Protein AF-A0A6J7PTF7-F1 (afdb_monomer_lite)

Structure (mmCIF, N/CA/C/O backbone):
data_AF-A0A6J7PTF7-F1
#
_entry.id   AF-A0A6J7PTF7-F1
#
loop_
_atom_site.group_PDB
_atom_site.id
_atom_site.type_symbol
_atom_site.label_atom_id
_atom_site.label_alt_id
_atom_site.label_comp_id
_atom_site.label_asym_id
_atom_site.label_entity_id
_atom_site.label_seq_id
_atom_site.pdbx_PDB_ins_code
_atom_site.Cartn_x
_atom_site.Cartn_y
_atom_site.Cartn_z
_atom_site.occupancy
_atom_site.B_iso_or_equiv
_atom_site.auth_seq_id
_atom_site.auth_comp_id
_atom_site.auth_asym_id
_atom_site.auth_atom_id
_atom_site.pdbx_PDB_model_num
ATOM 1 N N . MET A 1 1 ? 54.029 10.568 23.780 1.00 42.50 1 MET A N 1
ATOM 2 C CA . MET A 1 1 ? 53.160 11.586 23.159 1.00 42.50 1 MET A CA 1
ATOM 3 C C . MET A 1 1 ? 51.852 10.873 22.845 1.00 42.50 1 MET A C 1
ATOM 5 O O . MET A 1 1 ? 51.811 10.105 21.897 1.00 42.50 1 MET A O 1
ATOM 9 N N . LEU A 1 2 ? 50.895 10.938 23.778 1.00 39.78 2 LEU A N 1
ATOM 10 C CA . LEU A 1 2 ? 49.593 10.259 23.715 1.00 39.78 2 LEU A CA 1
ATOM 11 C C . LEU A 1 2 ? 48.591 11.217 23.066 1.00 39.78 2 LEU A C 1
ATOM 13 O O . LEU A 1 2 ? 48.426 12.321 23.580 1.00 39.78 2 LEU A O 1
ATOM 17 N N . ASP A 1 3 ? 47.922 10.786 22.001 1.00 41.38 3 ASP A N 1
ATOM 18 C CA . ASP A 1 3 ? 46.724 11.458 21.491 1.00 41.38 3 ASP A CA 1
ATOM 19 C C . ASP A 1 3 ? 45.481 10.882 22.200 1.00 41.38 3 ASP A C 1
ATOM 21 O O . ASP A 1 3 ? 45.351 9.654 22.288 1.00 41.38 3 ASP A O 1
ATOM 25 N N . PRO A 1 4 ? 44.583 11.714 22.758 1.00 49.62 4 PRO A N 1
ATOM 26 C CA . PRO A 1 4 ? 43.439 11.253 23.529 1.00 49.62 4 PRO A CA 1
ATOM 27 C C . PRO A 1 4 ? 42.250 10.893 22.631 1.00 49.62 4 PRO A C 1
ATOM 29 O O . PRO A 1 4 ? 41.789 11.661 21.789 1.00 49.62 4 PRO A O 1
ATOM 32 N N . GLN A 1 5 ? 41.708 9.707 22.882 1.00 43.91 5 GLN A N 1
ATOM 33 C CA . GLN A 1 5 ? 40.489 9.183 22.285 1.00 43.91 5 GLN A CA 1
ATOM 34 C C . GLN A 1 5 ? 39.262 9.968 22.787 1.00 43.91 5 GLN A C 1
ATOM 36 O O . GLN A 1 5 ? 38.941 9.941 23.973 1.00 43.91 5 GLN A O 1
ATOM 41 N N . MET A 1 6 ? 38.569 10.657 21.878 1.00 37.62 6 MET A N 1
ATOM 42 C CA . MET A 1 6 ? 37.287 11.330 22.129 1.00 37.62 6 MET A CA 1
ATOM 43 C C . MET A 1 6 ? 36.127 10.316 22.093 1.00 37.62 6 MET A C 1
ATOM 45 O O . MET A 1 6 ? 35.952 9.645 21.073 1.00 37.62 6 MET A O 1
ATOM 49 N N . PRO A 1 7 ? 35.293 10.201 23.145 1.00 45.31 7 PRO A N 1
ATOM 50 C CA . PRO A 1 7 ? 34.074 9.403 23.110 1.00 45.31 7 PRO A CA 1
ATOM 51 C C . PRO A 1 7 ? 32.874 10.294 22.763 1.00 45.31 7 PRO A C 1
ATOM 53 O O . PRO A 1 7 ? 32.452 11.115 23.576 1.00 45.31 7 PRO A O 1
ATOM 56 N N . HIS A 1 8 ? 32.266 10.118 21.587 1.00 41.69 8 HIS A N 1
ATOM 57 C CA . HIS A 1 8 ? 31.011 10.801 21.269 1.00 41.69 8 HIS A CA 1
ATOM 58 C C . HIS A 1 8 ? 29.923 9.857 20.751 1.00 41.69 8 HIS A C 1
ATOM 60 O O . HIS A 1 8 ? 30.101 9.131 19.777 1.00 41.69 8 HIS A O 1
ATOM 66 N N . SER A 1 9 ? 28.757 10.001 21.394 1.00 51.94 9 SER A N 1
ATOM 67 C CA . SER A 1 9 ? 27.413 9.824 20.826 1.00 51.94 9 SER A CA 1
ATOM 68 C C . SER A 1 9 ? 26.667 8.502 21.032 1.00 51.94 9 SER A C 1
ATOM 70 O O . SER A 1 9 ? 25.982 8.041 20.124 1.00 51.94 9 SER A O 1
ATOM 72 N N . ASP A 1 10 ? 26.642 7.979 22.264 1.00 46.72 10 ASP A N 1
ATOM 73 C CA . ASP A 1 10 ? 25.597 7.017 22.685 1.00 46.72 10 ASP A CA 1
ATOM 74 C C . ASP A 1 10 ? 24.447 7.674 23.493 1.00 46.72 10 ASP A C 1
ATOM 76 O O . ASP A 1 10 ? 23.335 7.152 23.597 1.00 46.72 10 ASP A O 1
ATOM 80 N N . ALA A 1 11 ? 24.655 8.896 24.002 1.00 46.81 11 ALA A N 1
ATOM 81 C CA . ALA A 1 11 ? 23.658 9.623 24.798 1.00 46.81 11 ALA A CA 1
ATOM 82 C C . ALA A 1 11 ? 22.442 10.109 23.977 1.00 46.81 11 ALA A C 1
ATOM 84 O O . ALA A 1 11 ? 21.314 10.102 24.476 1.00 46.81 11 ALA A O 1
ATOM 85 N N . SER A 1 12 ? 22.630 10.461 22.699 1.00 47.19 12 SER A N 1
ATOM 86 C CA . SER A 1 12 ? 21.535 10.955 21.844 1.00 47.19 12 SER A CA 1
ATOM 87 C C . SER A 1 12 ? 20.510 9.878 21.483 1.00 47.19 12 SER A C 1
ATOM 89 O O . SER A 1 12 ? 19.331 10.187 21.325 1.00 47.19 12 SER A O 1
ATOM 91 N N . ARG A 1 13 ? 20.907 8.598 21.413 1.00 48.94 13 ARG A N 1
ATOM 92 C CA . ARG A 1 13 ? 19.985 7.496 21.074 1.00 48.94 13 ARG A CA 1
ATOM 93 C C . ARG A 1 13 ? 19.020 7.156 22.213 1.00 48.94 13 ARG A C 1
ATOM 95 O O . ARG A 1 13 ? 17.901 6.716 21.953 1.00 48.94 13 ARG A O 1
ATOM 102 N N . ARG A 1 14 ? 19.412 7.393 23.471 1.00 44.12 14 ARG A N 1
ATOM 103 C CA . ARG A 1 14 ? 18.541 7.195 24.646 1.00 44.12 14 ARG A CA 1
ATOM 104 C C . ARG A 1 14 ? 17.484 8.291 24.804 1.00 44.12 14 ARG A C 1
ATOM 106 O O . ARG A 1 14 ? 16.379 7.989 25.243 1.00 44.12 14 ARG A O 1
ATOM 113 N N . SER A 1 15 ? 17.785 9.525 24.399 1.00 47.94 15 SER A N 1
ATOM 114 C CA . SER A 1 15 ? 16.874 10.672 24.543 1.00 47.94 15 SER A CA 1
ATOM 115 C C . SER A 1 15 ? 15.604 10.547 23.680 1.00 47.94 15 SER A C 1
ATOM 117 O O . SER A 1 15 ? 14.495 10.765 24.167 1.00 47.94 15 SER A O 1
ATOM 119 N N . VAL A 1 16 ? 15.731 10.063 22.437 1.00 49.12 16 VAL A N 1
ATOM 120 C CA . VAL A 1 16 ? 14.599 9.927 21.492 1.00 49.12 16 VAL A CA 1
ATOM 121 C C . VAL A 1 16 ? 13.569 8.875 21.939 1.00 49.12 16 VAL A C 1
ATOM 123 O O . VAL A 1 16 ? 12.391 8.967 21.604 1.00 49.12 16 VAL A O 1
ATOM 126 N N . ARG A 1 17 ? 13.975 7.877 22.738 1.00 47.38 17 ARG A N 1
ATOM 127 C CA . ARG A 1 17 ? 13.045 6.867 23.277 1.00 47.38 17 ARG A CA 1
ATOM 128 C C . ARG A 1 17 ? 12.173 7.395 24.421 1.00 47.38 17 ARG A C 1
ATOM 130 O O . ARG A 1 17 ? 11.078 6.879 24.611 1.00 47.38 17 ARG A O 1
ATOM 137 N N . SER A 1 18 ? 12.635 8.409 25.156 1.00 46.81 18 SER A N 1
ATOM 138 C CA . SER A 1 18 ? 11.931 8.959 26.325 1.00 46.81 18 SER A CA 1
ATOM 139 C C . SER A 1 18 ? 10.772 9.887 25.934 1.00 46.81 18 SER A C 1
ATOM 141 O O . SER A 1 18 ? 9.712 9.868 26.556 1.00 46.81 18 SER A O 1
ATOM 143 N N . SER A 1 19 ? 10.909 10.645 24.842 1.00 46.59 19 SER A N 1
ATOM 144 C CA . SER A 1 19 ? 9.882 11.601 24.398 1.00 46.59 19 SER A CA 1
ATOM 145 C C . SER A 1 19 ? 8.651 10.955 23.749 1.00 46.59 19 SER A C 1
ATOM 147 O O . SER A 1 19 ? 7.597 11.585 23.685 1.00 46.59 19 SER A O 1
ATOM 149 N N . ARG A 1 20 ? 8.731 9.686 23.322 1.00 51.16 20 ARG A N 1
ATOM 150 C CA . ARG A 1 20 ? 7.584 8.942 22.764 1.00 51.16 20 ARG A CA 1
ATOM 151 C C . ARG A 1 20 ? 6.575 8.494 23.834 1.00 51.16 20 ARG A C 1
ATOM 153 O O . ARG A 1 20 ? 5.473 8.083 23.492 1.00 51.16 20 ARG A O 1
ATOM 160 N N . ALA A 1 21 ? 6.923 8.596 25.119 1.00 53.56 21 ALA A N 1
ATOM 161 C CA . ALA A 1 21 ? 6.134 8.071 26.235 1.00 53.56 21 ALA A CA 1
ATOM 162 C C . ALA A 1 21 ? 5.002 8.994 26.737 1.00 53.56 21 ALA A C 1
ATOM 164 O O . ALA A 1 21 ? 4.428 8.719 27.788 1.00 53.56 21 ALA A O 1
ATOM 165 N N . LYS A 1 22 ? 4.675 10.095 26.042 1.00 56.53 22 LYS A N 1
ATOM 166 C CA . LYS A 1 22 ? 3.678 11.062 26.545 1.00 56.53 22 LYS A CA 1
ATOM 167 C C . LYS A 1 22 ? 2.727 11.641 25.496 1.00 56.53 22 LYS A C 1
ATOM 169 O O . LYS A 1 22 ? 2.132 12.689 25.735 1.00 56.53 22 LYS A O 1
ATOM 1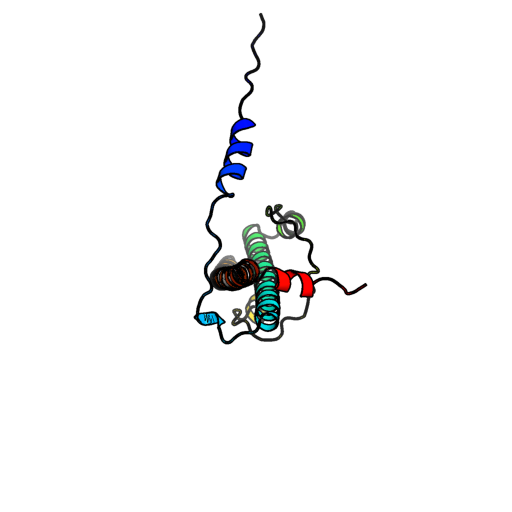74 N N . ALA A 1 23 ? 2.578 10.988 24.345 1.00 68.06 23 ALA A N 1
ATOM 175 C CA . ALA A 1 23 ? 1.450 11.310 23.477 1.00 68.06 23 ALA A CA 1
ATOM 176 C C . ALA A 1 23 ? 0.157 10.840 24.176 1.00 68.06 23 ALA A C 1
ATOM 178 O O . ALA A 1 23 ? 0.134 9.704 24.659 1.00 68.06 23 ALA A O 1
ATOM 179 N N . PRO A 1 24 ? -0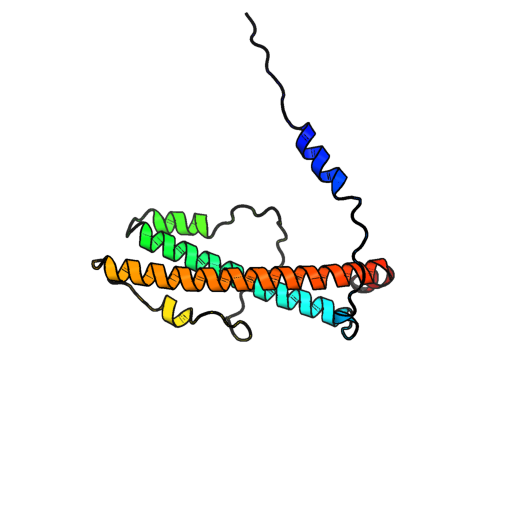.884 11.687 24.291 1.00 74.94 24 PRO A N 1
ATOM 180 C CA . PRO A 1 24 ? -2.174 11.244 24.809 1.00 74.94 24 PRO A CA 1
ATOM 181 C C . PRO A 1 24 ? -2.715 10.109 23.934 1.00 74.94 24 PRO A C 1
ATOM 183 O O . PRO A 1 24 ? -2.436 10.067 22.733 1.00 74.94 24 PRO A O 1
ATOM 186 N N . ALA A 1 25 ? -3.469 9.188 24.540 1.00 79.25 25 ALA A N 1
ATOM 187 C CA . ALA A 1 25 ? -4.117 8.122 23.789 1.00 79.25 25 ALA A CA 1
ATOM 188 C C . ALA A 1 25 ? -4.983 8.729 22.665 1.00 79.25 25 ALA A C 1
ATOM 190 O O . ALA A 1 25 ? -5.607 9.778 22.882 1.00 79.25 25 ALA A O 1
ATOM 191 N N . PRO A 1 26 ? -4.996 8.120 21.465 1.00 85.19 26 PRO A N 1
ATOM 192 C CA . PRO A 1 26 ? -5.895 8.544 20.403 1.00 85.19 26 PRO A CA 1
ATOM 193 C C . PRO A 1 26 ? -7.340 8.491 20.906 1.00 85.19 26 PRO A C 1
ATOM 195 O O . PRO A 1 26 ? -7.700 7.628 21.706 1.00 85.19 26 PRO A O 1
ATOM 198 N N . LYS A 1 27 ? -8.150 9.449 20.458 1.00 86.56 27 LYS A N 1
ATOM 199 C CA . LYS A 1 27 ? -9.588 9.476 20.738 1.00 86.56 27 LYS A CA 1
ATOM 200 C C . LYS A 1 27 ? -10.311 8.645 19.686 1.00 86.56 27 LYS A C 1
ATOM 202 O O . LYS A 1 27 ? -9.854 8.615 18.545 1.00 86.56 27 LYS A O 1
ATOM 207 N N . SER A 1 28 ? -11.424 8.029 20.077 1.00 86.38 28 SER A N 1
ATOM 208 C CA . SER A 1 28 ? -12.292 7.315 19.139 1.00 86.38 28 SER A CA 1
ATOM 209 C C . SER A 1 28 ? -12.802 8.270 18.059 1.00 86.38 28 SER A C 1
ATOM 211 O O . SER A 1 28 ? -13.128 9.425 18.358 1.00 86.38 28 SER A O 1
ATOM 213 N N . ASP A 1 29 ? -12.858 7.791 16.822 1.00 86.81 29 ASP A N 1
ATOM 214 C CA . ASP A 1 29 ? -13.382 8.531 15.675 1.00 86.81 29 ASP A CA 1
ATOM 215 C C . ASP A 1 29 ? -14.779 8.011 15.309 1.00 86.81 29 ASP A C 1
ATOM 217 O O . ASP A 1 29 ? -14.967 6.820 15.05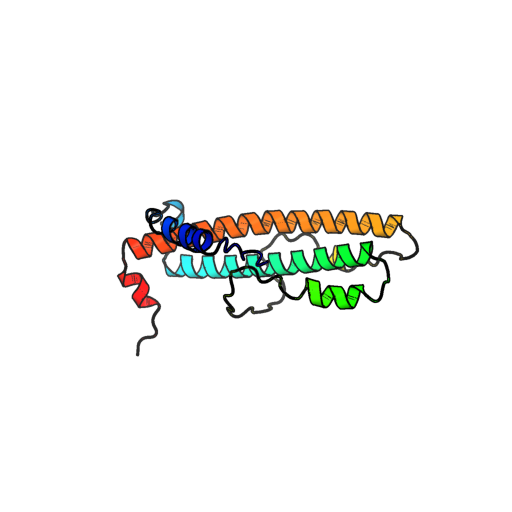3 1.00 86.81 29 ASP A O 1
ATOM 221 N N . ALA A 1 30 ? -15.749 8.929 15.236 1.00 86.50 30 ALA A N 1
ATOM 222 C CA . ALA A 1 30 ? -17.144 8.633 14.916 1.00 86.50 30 ALA A CA 1
ATOM 223 C C . ALA A 1 30 ? -17.317 7.932 13.555 1.00 86.50 30 ALA A C 1
ATOM 225 O O . ALA A 1 30 ? -18.306 7.230 13.332 1.00 86.50 30 ALA A O 1
ATOM 226 N N . ALA A 1 31 ? -16.345 8.072 12.644 1.00 85.00 31 ALA A N 1
ATOM 227 C CA . ALA A 1 31 ? -16.321 7.333 11.386 1.00 85.00 31 ALA A CA 1
ATOM 228 C C . ALA A 1 31 ? -16.350 5.805 11.589 1.00 85.00 31 ALA A C 1
ATOM 230 O O . ALA A 1 31 ? -16.859 5.094 10.726 1.00 85.00 31 ALA A O 1
ATOM 231 N N . PHE A 1 32 ? -15.860 5.292 12.722 1.00 88.25 32 PHE A N 1
ATOM 232 C CA . PHE A 1 32 ? -15.776 3.858 13.007 1.00 88.25 32 PHE A CA 1
ATOM 233 C C . PHE A 1 32 ? -16.859 3.338 13.964 1.00 88.25 32 PHE A C 1
ATOM 235 O O . PHE A 1 32 ? -16.885 2.137 14.241 1.00 88.25 32 PHE A O 1
ATOM 242 N N . ASP A 1 33 ? -17.776 4.184 14.445 1.00 88.56 33 ASP A N 1
ATOM 243 C CA . ASP A 1 33 ? -18.796 3.813 15.448 1.00 88.56 33 ASP A CA 1
ATOM 244 C C . ASP A 1 33 ? -19.685 2.639 15.009 1.00 88.56 33 ASP A C 1
ATOM 246 O O . ASP A 1 33 ? -20.144 1.844 15.827 1.00 88.56 33 ASP A O 1
ATOM 250 N N . HIS A 1 34 ? -19.907 2.509 13.702 1.00 87.69 34 HIS A N 1
ATOM 251 C CA . HIS A 1 34 ? -20.724 1.455 13.105 1.00 87.69 34 HIS A CA 1
ATOM 252 C C . HIS A 1 34 ? -20.012 0.095 13.003 1.00 87.69 34 HIS A C 1
ATOM 254 O O . HIS A 1 34 ? -20.665 -0.909 12.723 1.00 87.69 34 HIS A O 1
ATOM 260 N N . LEU A 1 35 ? -18.691 0.046 13.202 1.00 89.94 35 LEU A N 1
ATOM 261 C CA . LEU A 1 35 ? -17.896 -1.178 13.099 1.00 89.94 35 LEU A CA 1
ATOM 262 C C . LEU A 1 35 ? -17.732 -1.837 14.462 1.00 89.94 35 LEU A C 1
ATOM 264 O O . LEU A 1 35 ? -17.441 -1.173 15.461 1.00 89.94 35 LEU A O 1
ATOM 268 N N . SER A 1 36 ? -17.837 -3.165 14.511 1.00 90.50 36 SER A N 1
ATOM 269 C CA . SER A 1 36 ? -17.472 -3.919 15.708 1.00 90.50 36 SER A CA 1
ATOM 270 C C . SER A 1 36 ? -15.948 -3.984 15.889 1.00 90.50 36 SER A C 1
ATOM 272 O O . SER A 1 36 ? -15.160 -3.662 14.997 1.00 90.50 36 SER A O 1
ATOM 274 N N . LEU A 1 37 ? -15.501 -4.422 17.070 1.00 90.94 37 LEU A N 1
ATOM 275 C CA . LEU A 1 37 ? -14.073 -4.619 17.335 1.00 90.94 37 LEU A CA 1
ATOM 276 C C . LEU A 1 37 ? -13.452 -5.682 16.413 1.00 90.94 37 LEU A C 1
ATOM 278 O O . LEU A 1 37 ? -12.290 -5.555 16.025 1.00 90.94 37 LEU A O 1
ATOM 282 N N . ASP A 1 38 ? -14.214 -6.719 16.069 1.00 88.62 38 ASP A N 1
ATOM 283 C CA . ASP A 1 38 ? -13.752 -7.774 15.169 1.00 88.62 38 ASP A CA 1
ATOM 284 C C . ASP A 1 38 ? -13.715 -7.286 13.717 1.00 88.62 38 ASP A C 1
ATOM 286 O O . ASP A 1 38 ? -12.742 -7.576 13.020 1.00 88.62 38 ASP A O 1
ATOM 290 N N . ASP A 1 39 ? -14.658 -6.431 13.306 1.00 87.75 39 ASP A N 1
ATOM 291 C CA . ASP A 1 39 ? -14.624 -5.776 11.990 1.00 87.75 39 ASP A CA 1
ATOM 292 C C . ASP A 1 39 ? -13.392 -4.877 11.845 1.00 87.75 39 ASP A C 1
ATOM 294 O O . ASP A 1 39 ? -12.699 -4.932 10.832 1.00 87.75 39 ASP A O 1
ATOM 298 N 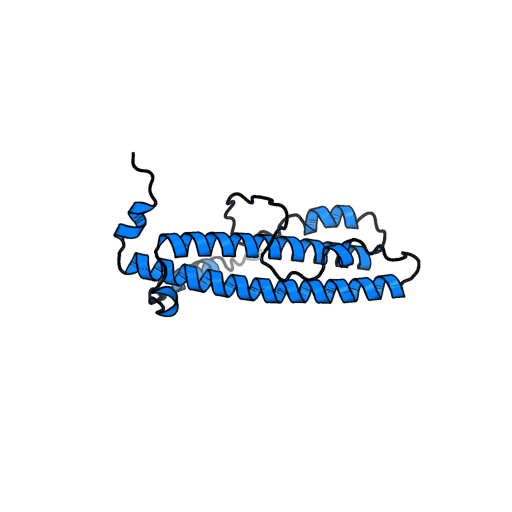N . LEU A 1 40 ? -13.044 -4.102 12.879 1.00 90.62 40 LEU A N 1
ATOM 299 C CA . LEU A 1 40 ? -11.823 -3.288 12.880 1.00 90.62 40 LEU A CA 1
ATOM 300 C C . LEU A 1 40 ? -10.554 -4.144 12.767 1.00 90.62 40 LEU A C 1
ATOM 302 O O . LEU A 1 40 ? -9.605 -3.775 12.070 1.00 90.62 40 LEU A O 1
ATOM 306 N N . ARG A 1 41 ? -10.513 -5.302 13.439 1.00 90.12 41 ARG A N 1
ATOM 307 C CA . ARG A 1 41 ? -9.382 -6.241 13.349 1.00 90.12 41 ARG A CA 1
ATOM 308 C C . ARG A 1 41 ? -9.279 -6.855 11.954 1.00 90.12 41 ARG A C 1
ATOM 310 O O . ARG A 1 41 ? -8.173 -6.909 11.416 1.00 90.12 41 ARG A O 1
ATOM 317 N N . ALA A 1 42 ? -10.403 -7.284 11.382 1.00 87.62 42 ALA A N 1
ATOM 318 C CA . ALA A 1 42 ? -10.477 -7.844 10.036 1.00 87.62 42 ALA A CA 1
ATOM 319 C C . ALA A 1 42 ? -10.103 -6.804 8.968 1.00 87.62 42 ALA A C 1
ATOM 321 O O . ALA A 1 42 ? -9.305 -7.088 8.073 1.00 87.62 42 ALA A O 1
ATOM 322 N N . MET A 1 43 ? -10.593 -5.571 9.109 1.00 88.25 43 MET A N 1
ATOM 323 C CA . MET A 1 43 ? -10.240 -4.456 8.235 1.00 88.25 43 MET A CA 1
ATOM 324 C C . MET A 1 43 ? -8.745 -4.143 8.314 1.00 88.25 43 MET A C 1
ATOM 326 O O . MET A 1 43 ? -8.088 -4.060 7.280 1.00 88.25 43 MET A O 1
ATOM 330 N N . ARG A 1 44 ? -8.164 -4.047 9.521 1.00 91.56 44 ARG A N 1
ATOM 331 C CA . ARG A 1 44 ? -6.716 -3.831 9.678 1.00 91.56 44 ARG A CA 1
ATOM 332 C C . ARG A 1 44 ? -5.901 -4.942 9.016 1.00 91.56 44 ARG A C 1
ATOM 334 O O . ARG A 1 44 ? -4.883 -4.650 8.394 1.00 91.56 44 ARG A O 1
ATOM 341 N N . LEU A 1 45 ? -6.324 -6.200 9.162 1.00 88.62 45 LEU A N 1
ATOM 342 C CA . LEU A 1 45 ? -5.658 -7.339 8.528 1.00 88.62 45 LEU A CA 1
ATOM 343 C C . LEU A 1 45 ? -5.701 -7.218 7.000 1.00 88.62 45 LEU A C 1
ATOM 345 O O . LEU A 1 45 ? -4.657 -7.303 6.363 1.00 88.62 45 LEU A O 1
ATOM 349 N N . THR A 1 46 ? -6.878 -6.935 6.442 1.00 86.75 46 THR A N 1
ATOM 350 C CA . THR A 1 46 ? -7.082 -6.761 4.996 1.00 86.75 46 THR A CA 1
ATOM 351 C C . THR A 1 46 ? -6.228 -5.621 4.443 1.00 86.75 46 THR A C 1
ATOM 353 O O . THR A 1 46 ? -5.513 -5.802 3.464 1.00 86.75 46 THR A O 1
ATOM 356 N N . LEU A 1 47 ? -6.228 -4.458 5.102 1.00 86.62 47 LEU A N 1
ATOM 357 C CA . LEU A 1 47 ? -5.406 -3.316 4.695 1.00 86.62 47 LEU A CA 1
ATOM 358 C C . LEU A 1 47 ? -3.902 -3.630 4.768 1.00 86.62 47 LEU A C 1
ATOM 360 O O . LEU A 1 47 ? -3.142 -3.206 3.902 1.00 86.62 47 LEU A O 1
ATOM 364 N N . THR A 1 48 ? -3.470 -4.392 5.778 1.00 87.12 48 THR A N 1
ATOM 365 C CA . THR A 1 48 ? -2.063 -4.810 5.926 1.00 87.12 48 THR A CA 1
ATOM 366 C C . THR A 1 48 ? -1.640 -5.768 4.811 1.00 87.12 48 THR A C 1
ATOM 368 O O . THR A 1 48 ? -0.532 -5.645 4.287 1.00 87.12 48 THR A O 1
ATOM 371 N N . ASP A 1 49 ? -2.510 -6.702 4.422 1.00 84.19 49 ASP A N 1
ATOM 372 C CA . ASP A 1 49 ? -2.267 -7.593 3.281 1.00 84.19 49 ASP A CA 1
ATOM 373 C C . ASP A 1 49 ? -2.138 -6.798 1.972 1.00 84.19 49 ASP A C 1
ATOM 375 O O . ASP A 1 49 ? -1.159 -6.934 1.233 1.00 84.19 49 ASP A O 1
ATOM 379 N N . GLN A 1 50 ? -3.071 -5.872 1.738 1.00 84.75 50 GLN A N 1
ATOM 380 C CA . GLN A 1 50 ? -3.044 -4.975 0.584 1.00 84.75 50 GLN A CA 1
ATOM 381 C C . GLN A 1 50 ? -1.762 -4.128 0.532 1.00 84.75 50 GLN A C 1
ATOM 383 O O . GLN A 1 50 ? -1.146 -4.007 -0.530 1.00 84.75 50 GLN A O 1
ATOM 388 N N . GLU A 1 51 ? -1.322 -3.571 1.665 1.00 89.31 51 GLU A N 1
ATOM 389 C CA . GLU A 1 51 ? -0.069 -2.809 1.754 1.00 89.31 51 GLU A CA 1
ATOM 390 C C . GLU A 1 51 ? 1.136 -3.695 1.436 1.00 89.31 51 GLU A C 1
ATOM 392 O O . GLU A 1 51 ? 1.981 -3.310 0.624 1.00 89.31 51 GLU A O 1
ATOM 397 N N . THR A 1 52 ? 1.169 -4.911 1.987 1.00 83.50 52 THR A N 1
ATOM 398 C CA . THR A 1 52 ? 2.244 -5.881 1.745 1.00 83.50 52 THR A CA 1
ATOM 399 C C . THR A 1 52 ? 2.361 -6.195 0.252 1.00 83.50 52 THR A C 1
ATOM 401 O O . THR A 1 52 ? 3.457 -6.149 -0.319 1.00 83.50 52 THR A O 1
ATOM 404 N N . ARG A 1 53 ? 1.225 -6.433 -0.415 1.00 82.12 53 ARG A N 1
ATOM 405 C CA . ARG A 1 53 ? 1.152 -6.655 -1.867 1.00 82.12 53 ARG A CA 1
ATOM 406 C C . ARG A 1 53 ? 1.622 -5.435 -2.664 1.00 82.12 53 ARG A C 1
ATOM 408 O O . ARG A 1 53 ? 2.398 -5.588 -3.610 1.00 82.12 53 ARG A O 1
ATOM 415 N N . ALA A 1 54 ? 1.205 -4.225 -2.291 1.00 84.38 54 ALA A N 1
ATOM 416 C CA . ALA A 1 54 ? 1.640 -2.991 -2.949 1.00 84.38 54 ALA A CA 1
ATOM 417 C C . ALA A 1 54 ? 3.159 -2.776 -2.807 1.00 84.38 54 ALA A C 1
ATOM 419 O O . ALA A 1 54 ? 3.853 -2.464 -3.779 1.00 84.38 54 ALA A O 1
ATOM 420 N N . SER A 1 55 ? 3.703 -3.008 -1.611 1.00 84.12 55 SER A N 1
ATOM 421 C CA . SER A 1 55 ? 5.138 -2.936 -1.334 1.00 84.12 55 SER A CA 1
ATOM 422 C C . SER A 1 55 ? 5.943 -3.965 -2.132 1.00 84.12 55 SER A C 1
ATOM 424 O O . SER A 1 55 ? 7.007 -3.629 -2.662 1.00 84.12 55 SER A O 1
ATOM 426 N N . TYR A 1 56 ? 5.426 -5.185 -2.288 1.00 83.44 56 TYR A N 1
ATOM 427 C CA . TYR A 1 56 ? 6.028 -6.212 -3.139 1.00 83.44 56 TYR A CA 1
ATOM 428 C C . TYR A 1 56 ? 6.116 -5.768 -4.606 1.00 83.44 56 TYR A C 1
ATOM 430 O O . TYR A 1 56 ? 7.201 -5.772 -5.193 1.00 83.44 56 TYR A O 1
ATOM 438 N N . TRP A 1 57 ? 5.007 -5.294 -5.181 1.00 84.25 57 TRP A N 1
ATOM 439 C CA . TRP A 1 57 ? 4.985 -4.831 -6.571 1.00 84.25 57 TRP A CA 1
ATOM 440 C C . TRP A 1 57 ? 5.884 -3.626 -6.819 1.00 84.25 57 TRP A C 1
ATOM 442 O O . TRP A 1 57 ? 6.592 -3.584 -7.826 1.00 84.25 57 TRP A O 1
ATOM 452 N N . ARG A 1 58 ? 5.927 -2.671 -5.885 1.00 87.62 58 ARG A N 1
ATOM 453 C CA . ARG A 1 58 ? 6.842 -1.530 -5.983 1.00 87.62 58 ARG A CA 1
ATOM 454 C C . ARG A 1 58 ? 8.295 -1.995 -6.114 1.00 87.62 58 ARG A C 1
ATOM 456 O O . ARG A 1 58 ? 9.013 -1.512 -6.986 1.00 87.62 58 ARG A O 1
ATOM 463 N N . ARG A 1 59 ? 8.717 -2.948 -5.276 1.00 84.75 59 ARG A N 1
ATOM 464 C CA . ARG A 1 59 ? 10.082 -3.499 -5.296 1.00 84.75 59 ARG A CA 1
ATOM 465 C C . ARG A 1 59 ? 10.391 -4.198 -6.619 1.00 84.75 59 ARG A C 1
ATOM 467 O O . ARG A 1 59 ? 11.460 -3.981 -7.183 1.00 84.75 59 ARG A O 1
ATOM 474 N N . ILE A 1 60 ? 9.446 -4.974 -7.148 1.00 83.81 60 ILE A N 1
ATOM 475 C CA . ILE A 1 60 ? 9.580 -5.623 -8.460 1.00 83.81 60 ILE A CA 1
ATOM 476 C C . ILE A 1 60 ? 9.792 -4.595 -9.579 1.00 83.81 60 ILE A C 1
ATOM 478 O O . ILE A 1 60 ? 10.685 -4.762 -10.414 1.00 83.81 60 ILE A O 1
ATOM 482 N N . LEU A 1 61 ? 8.992 -3.526 -9.602 1.00 87.12 61 LEU A N 1
ATOM 483 C CA . LEU A 1 61 ? 9.110 -2.480 -10.619 1.00 87.12 61 LEU A CA 1
ATOM 484 C C . LEU A 1 61 ? 10.444 -1.738 -10.518 1.00 87.12 61 LEU A C 1
ATOM 486 O O . LEU A 1 61 ? 11.098 -1.531 -11.539 1.00 87.12 61 LEU A O 1
ATOM 490 N N . GLN A 1 62 ? 10.876 -1.394 -9.303 1.00 86.62 62 GLN A N 1
ATOM 491 C CA . GLN A 1 62 ? 12.181 -0.772 -9.059 1.00 86.62 62 GLN A CA 1
ATOM 492 C C . GLN A 1 62 ? 13.322 -1.653 -9.573 1.00 86.62 62 GLN A C 1
ATOM 494 O O . GLN A 1 62 ? 14.146 -1.192 -10.358 1.00 86.62 62 GLN A O 1
ATOM 499 N N . ALA A 1 63 ? 13.301 -2.942 -9.233 1.00 84.56 63 ALA A N 1
ATOM 500 C CA . ALA A 1 63 ? 14.309 -3.895 -9.674 1.00 84.56 63 ALA A CA 1
ATOM 501 C C . ALA A 1 63 ? 14.378 -4.017 -11.209 1.00 84.56 63 ALA A C 1
ATOM 503 O O . ALA A 1 63 ? 15.466 -4.069 -11.785 1.00 84.56 63 ALA A O 1
ATOM 504 N N . ARG A 1 64 ? 13.227 -4.006 -11.897 1.00 87.44 64 ARG A N 1
ATOM 505 C CA . ARG A 1 64 ? 13.176 -4.027 -13.368 1.00 87.44 64 ARG A CA 1
ATOM 506 C C . ARG A 1 64 ? 13.687 -2.728 -13.987 1.00 87.44 64 ARG A C 1
ATOM 508 O O . ARG A 1 64 ? 14.405 -2.781 -14.980 1.00 87.44 64 ARG A O 1
ATOM 515 N N . ILE A 1 65 ? 13.337 -1.575 -13.419 1.00 88.56 65 ILE A N 1
ATOM 516 C CA . ILE A 1 65 ? 13.861 -0.275 -13.862 1.00 88.56 65 ILE A CA 1
ATOM 517 C C . ILE A 1 65 ? 15.386 -0.253 -13.737 1.00 88.56 65 ILE A C 1
ATOM 519 O O . ILE A 1 65 ? 16.066 0.200 -14.657 1.00 88.56 65 ILE A O 1
ATOM 523 N N . ASP A 1 66 ? 15.919 -0.749 -12.623 1.00 85.69 66 ASP A N 1
ATOM 524 C CA . ASP A 1 66 ? 17.359 -0.791 -12.382 1.00 85.69 66 ASP A CA 1
ATOM 525 C C . ASP A 1 66 ? 18.066 -1.730 -13.368 1.00 85.69 66 ASP A C 1
ATOM 527 O O . ASP A 1 66 ? 19.103 -1.360 -13.917 1.00 85.69 66 ASP A O 1
ATOM 531 N N . LEU A 1 67 ? 17.466 -2.885 -13.686 1.00 83.12 67 LEU A N 1
ATOM 532 C CA . LEU A 1 67 ? 17.962 -3.797 -14.723 1.00 83.12 67 LEU A CA 1
ATOM 533 C C . LEU A 1 67 ? 17.990 -3.161 -16.111 1.00 83.12 67 LEU A C 1
ATOM 535 O O . LEU A 1 67 ? 19.005 -3.229 -16.797 1.00 83.12 67 LEU A O 1
ATOM 539 N N . LEU A 1 68 ? 16.906 -2.500 -16.511 1.00 84.69 68 LEU A N 1
ATOM 540 C CA . LEU A 1 68 ? 16.834 -1.845 -17.817 1.00 84.69 68 LEU A CA 1
ATOM 541 C C . LEU A 1 68 ? 17.834 -0.687 -17.949 1.00 84.69 68 LEU A C 1
ATOM 543 O O . LEU A 1 68 ? 18.313 -0.421 -19.047 1.00 84.69 68 LEU A O 1
ATOM 547 N N . LYS A 1 69 ? 18.169 -0.008 -16.846 1.00 83.06 69 LYS A N 1
ATOM 548 C CA . LYS A 1 69 ? 19.160 1.081 -16.832 1.00 83.06 69 LYS A CA 1
ATOM 549 C C . LYS A 1 69 ? 20.604 0.601 -16.806 1.00 83.06 69 LYS A C 1
ATOM 551 O O . LYS A 1 69 ? 21.462 1.283 -17.356 1.00 83.06 69 LYS A O 1
ATOM 556 N N . ALA A 1 70 ? 20.878 -0.509 -16.127 1.00 80.62 70 ALA A N 1
ATOM 557 C CA . ALA A 1 70 ? 22.222 -1.068 -16.044 1.00 80.62 70 ALA A CA 1
ATOM 558 C C . ALA A 1 70 ? 22.682 -1.687 -17.378 1.00 80.62 70 ALA A C 1
ATOM 560 O O . ALA A 1 70 ? 23.883 -1.795 -17.609 1.00 80.62 70 ALA A O 1
ATOM 561 N N . GLY A 1 71 ? 21.743 -2.051 -18.260 1.00 69.12 71 GLY A N 1
ATOM 562 C CA . GLY A 1 71 ? 22.044 -2.864 -19.439 1.00 69.12 71 GLY A CA 1
ATOM 563 C C . GLY A 1 71 ? 22.299 -4.324 -19.049 1.00 69.12 71 GLY A C 1
ATOM 564 O O . GLY A 1 71 ? 22.243 -4.663 -17.868 1.00 69.12 71 GLY A O 1
ATOM 565 N N . ASP A 1 72 ? 22.532 -5.194 -20.036 1.00 61.78 72 ASP A N 1
ATOM 566 C CA . ASP A 1 72 ? 22.744 -6.649 -19.896 1.00 61.78 72 ASP A CA 1
ATOM 567 C C . ASP A 1 72 ? 24.060 -6.999 -19.167 1.00 61.78 72 ASP A C 1
ATOM 569 O O . ASP A 1 72 ? 24.963 -7.639 -19.701 1.00 61.78 72 ASP A O 1
ATOM 573 N N . ASP A 1 73 ? 24.207 -6.514 -17.938 1.00 55.34 73 ASP A N 1
ATOM 574 C CA . ASP A 1 73 ? 25.361 -6.750 -17.094 1.00 55.34 73 ASP A CA 1
ATOM 575 C C . ASP A 1 73 ? 25.011 -7.853 -16.086 1.00 55.34 73 ASP A C 1
ATOM 577 O O . ASP A 1 73 ? 24.080 -7.741 -15.283 1.00 55.34 73 ASP A O 1
ATOM 581 N N . GLN A 1 74 ? 25.775 -8.947 -16.094 1.00 52.84 74 GLN A N 1
ATOM 582 C CA . GLN A 1 74 ? 25.623 -10.115 -15.204 1.00 52.84 74 GLN A CA 1
ATOM 583 C C . GLN A 1 74 ? 25.676 -9.742 -13.701 1.00 52.84 74 GLN A C 1
ATOM 585 O O . GLN A 1 74 ? 25.337 -10.544 -12.824 1.00 52.84 74 GLN A O 1
ATOM 590 N N . GLY A 1 75 ? 26.094 -8.513 -13.375 1.00 52.34 75 GLY A N 1
ATOM 591 C CA . GLY A 1 75 ? 25.992 -7.911 -12.046 1.00 52.34 75 GLY A CA 1
ATOM 592 C C . GLY A 1 75 ? 24.558 -7.609 -11.596 1.00 52.34 75 GLY A C 1
ATOM 593 O O . GLY A 1 75 ? 24.301 -7.567 -10.391 1.00 52.34 75 GLY A O 1
ATOM 594 N N . VAL A 1 76 ? 23.600 -7.459 -12.516 1.00 55.06 76 VAL A N 1
ATOM 595 C CA . VAL A 1 76 ? 22.220 -7.105 -12.173 1.00 55.06 76 VAL A CA 1
ATOM 596 C C . VAL A 1 76 ? 21.468 -8.250 -11.514 1.00 55.06 76 VAL A C 1
ATOM 598 O O . VAL A 1 76 ? 20.781 -8.007 -10.533 1.00 55.06 76 VAL A O 1
ATOM 601 N N . VAL A 1 77 ? 21.627 -9.501 -11.955 1.00 55.19 77 VAL A N 1
ATOM 602 C CA . VAL A 1 77 ? 20.976 -10.653 -11.293 1.00 55.19 77 VAL A CA 1
ATOM 603 C C . VAL A 1 77 ? 21.475 -10.811 -9.847 1.00 55.19 77 VAL A C 1
ATOM 605 O O . VAL A 1 77 ? 20.698 -11.107 -8.941 1.00 55.19 77 VAL A O 1
ATOM 608 N N 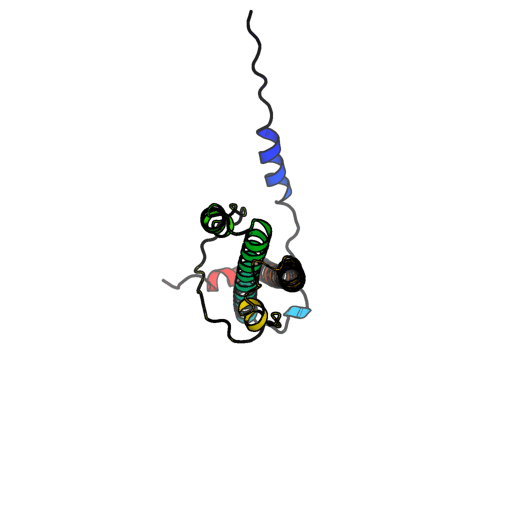. ARG A 1 78 ? 22.760 -10.515 -9.597 1.00 53.22 78 ARG A N 1
ATOM 609 C CA . ARG A 1 78 ? 23.337 -10.433 -8.240 1.00 53.22 78 ARG A CA 1
ATOM 610 C C . ARG A 1 78 ? 22.859 -9.212 -7.448 1.00 53.22 78 ARG A C 1
ATOM 612 O O . ARG A 1 78 ? 22.749 -9.286 -6.229 1.00 53.22 78 ARG A O 1
ATOM 619 N N . ASN A 1 79 ? 22.562 -8.098 -8.111 1.00 54.53 79 ASN A N 1
ATOM 620 C CA . ASN A 1 79 ? 21.902 -6.959 -7.477 1.00 54.53 79 ASN A CA 1
ATOM 621 C C . ASN A 1 79 ? 20.415 -7.220 -7.235 1.00 54.53 79 ASN A C 1
ATOM 623 O O . ASN A 1 79 ? 19.884 -6.686 -6.274 1.00 54.53 79 ASN A O 1
ATOM 627 N N . LEU A 1 80 ? 19.759 -8.060 -8.037 1.00 55.84 80 LEU A N 1
ATOM 628 C CA . LEU A 1 80 ? 18.355 -8.419 -7.888 1.00 55.84 80 LEU A CA 1
ATOM 629 C C . LEU A 1 80 ? 18.145 -9.120 -6.553 1.00 55.84 80 LEU A C 1
ATOM 631 O O . LEU A 1 80 ? 17.268 -8.726 -5.799 1.00 55.84 80 LEU A O 1
ATOM 635 N N . SER A 1 81 ? 19.003 -10.084 -6.203 1.00 56.41 81 SER A N 1
ATOM 636 C CA . SER A 1 81 ? 18.963 -10.683 -4.869 1.00 56.41 81 SER A CA 1
ATOM 637 C C . SER A 1 81 ? 19.185 -9.629 -3.787 1.00 56.41 81 SER A C 1
ATOM 639 O O . SER A 1 81 ? 18.425 -9.615 -2.836 1.00 56.41 81 SER A O 1
ATOM 641 N N . ARG A 1 82 ? 20.113 -8.678 -3.942 1.00 55.38 82 ARG A N 1
ATOM 642 C CA . ARG A 1 82 ? 20.316 -7.576 -2.978 1.00 55.38 82 ARG A CA 1
ATOM 643 C C . ARG A 1 82 ? 19.149 -6.578 -2.889 1.00 55.38 82 ARG A C 1
ATOM 645 O O . ARG A 1 82 ? 18.923 -6.053 -1.815 1.00 55.38 82 ARG A O 1
ATOM 652 N N . VAL A 1 83 ? 18.442 -6.294 -3.981 1.00 53.16 83 VAL A N 1
ATOM 653 C CA . VAL A 1 83 ? 17.285 -5.375 -4.038 1.00 53.16 83 VAL A CA 1
ATOM 654 C C . VAL A 1 83 ? 16.017 -6.060 -3.522 1.00 53.16 83 VAL A C 1
ATOM 656 O O . VAL A 1 83 ? 15.168 -5.423 -2.905 1.00 53.16 83 VAL A O 1
ATOM 659 N N . LEU A 1 84 ? 15.902 -7.371 -3.748 1.00 53.28 84 LEU A N 1
ATOM 660 C CA . LEU A 1 84 ? 14.839 -8.214 -3.202 1.00 53.28 84 LEU A CA 1
ATOM 661 C C . LEU A 1 84 ? 15.102 -8.613 -1.740 1.00 53.28 84 LEU A C 1
ATOM 663 O O . LEU A 1 84 ? 14.158 -8.950 -1.028 1.00 53.28 84 LEU A O 1
ATOM 667 N N . THR A 1 85 ? 16.359 -8.577 -1.286 1.00 47.34 85 THR A N 1
ATOM 668 C CA . THR A 1 85 ? 16.728 -8.766 0.123 1.00 47.34 85 THR A CA 1
ATOM 669 C C . THR A 1 85 ? 16.618 -7.421 0.834 1.00 47.34 85 THR A C 1
ATOM 671 O O . THR A 1 85 ? 17.187 -6.434 0.389 1.00 47.34 85 THR A O 1
ATOM 674 N N . ASP A 1 86 ? 15.869 -7.385 1.932 1.00 51.56 86 ASP A N 1
ATOM 675 C CA . ASP A 1 86 ? 15.600 -6.180 2.725 1.00 51.56 86 ASP A CA 1
ATOM 676 C C . ASP A 1 86 ? 16.842 -5.289 2.954 1.00 51.56 86 ASP A C 1
ATOM 678 O O . ASP A 1 86 ? 17.877 -5.750 3.443 1.00 51.56 86 ASP A O 1
ATOM 682 N N . GLU A 1 87 ? 16.685 -3.972 2.774 1.00 41.19 87 GLU A N 1
ATOM 683 C CA . GLU A 1 87 ? 17.245 -3.051 3.767 1.00 41.19 87 GLU A CA 1
ATOM 684 C C . GLU A 1 87 ? 16.398 -3.264 5.029 1.00 41.19 87 GLU A C 1
ATOM 686 O O . GLU A 1 87 ? 15.167 -3.260 4.901 1.00 41.19 87 GLU A O 1
ATOM 691 N N . PRO A 1 88 ? 16.982 -3.515 6.219 1.00 40.16 88 PRO A N 1
ATOM 692 C CA . PRO A 1 88 ? 16.213 -3.804 7.417 1.00 40.16 88 PRO A CA 1
ATOM 693 C C . PRO A 1 88 ? 15.444 -2.548 7.816 1.00 40.16 88 PRO A C 1
ATOM 695 O O . PRO A 1 88 ? 15.868 -1.760 8.660 1.00 40.16 88 PRO A O 1
ATOM 698 N N . SER A 1 89 ? 14.272 -2.383 7.211 1.00 43.09 89 SER A N 1
ATOM 699 C CA . SER A 1 89 ? 13.238 -1.494 7.690 1.00 43.09 89 SER A CA 1
ATOM 700 C C . SER A 1 89 ? 13.054 -1.874 9.149 1.00 43.09 89 SER A C 1
ATOM 702 O O . SER A 1 89 ? 12.846 -3.046 9.466 1.00 43.09 89 SER A O 1
ATOM 704 N N . ALA A 1 90 ? 13.209 -0.907 10.052 1.00 43.00 90 ALA A N 1
ATOM 705 C CA . ALA A 1 90 ? 13.285 -1.093 11.504 1.00 43.00 90 ALA A CA 1
ATOM 706 C C . ALA A 1 90 ? 12.012 -1.690 12.158 1.00 43.00 90 ALA A C 1
ATOM 708 O O . ALA A 1 90 ? 11.811 -1.589 13.366 1.00 43.00 90 ALA A O 1
ATOM 709 N N . HIS A 1 91 ? 11.162 -2.349 11.377 1.00 40.56 91 HIS A N 1
ATOM 710 C CA . HIS A 1 91 ? 9.946 -3.031 11.760 1.00 40.56 91 HIS A CA 1
ATOM 711 C C . HIS A 1 91 ? 10.049 -4.508 11.371 1.00 40.56 91 HIS A C 1
ATOM 713 O O . HIS A 1 91 ? 9.267 -5.027 10.582 1.00 40.56 91 HIS A O 1
ATOM 719 N N . ARG A 1 92 ? 11.007 -5.219 11.982 1.00 40.38 92 ARG A N 1
ATOM 720 C CA . ARG A 1 92 ? 10.957 -6.682 12.046 1.00 40.38 92 ARG A CA 1
ATOM 721 C C . ARG A 1 92 ? 9.710 -7.078 12.844 1.00 40.38 92 ARG A C 1
ATOM 723 O O . ARG A 1 92 ? 9.753 -7.186 14.067 1.00 40.38 92 ARG A O 1
ATOM 730 N N . ARG A 1 93 ? 8.607 -7.326 12.144 1.00 41.16 93 ARG A N 1
ATOM 731 C CA . ARG A 1 93 ? 7.575 -8.271 12.569 1.00 41.16 93 ARG A CA 1
ATOM 732 C C . ARG A 1 93 ? 7.398 -9.256 11.430 1.00 41.16 93 ARG A C 1
ATOM 734 O O . ARG A 1 93 ? 6.705 -8.985 10.461 1.00 41.16 93 ARG A O 1
ATOM 741 N N . LEU A 1 94 ? 8.093 -10.380 11.564 1.00 39.25 94 LEU A N 1
ATOM 742 C CA . LEU A 1 94 ? 7.856 -11.589 10.787 1.00 39.25 94 LEU A CA 1
ATOM 743 C C . LEU A 1 94 ? 6.468 -12.109 11.182 1.00 39.25 94 LEU A C 1
ATOM 745 O O . LEU A 1 94 ? 6.341 -12.934 12.081 1.00 39.25 94 LEU A O 1
ATOM 749 N N . ALA A 1 95 ? 5.426 -11.539 10.589 1.00 39.88 95 ALA A N 1
ATOM 750 C CA . ALA A 1 95 ? 4.098 -12.123 10.562 1.00 39.88 95 ALA A CA 1
ATOM 751 C C . ALA A 1 95 ? 3.939 -12.792 9.194 1.00 39.88 95 ALA A C 1
ATOM 753 O O . ALA A 1 95 ? 4.432 -12.268 8.200 1.00 39.88 95 ALA A O 1
ATOM 754 N N . HIS A 1 96 ? 3.338 -13.979 9.185 1.00 37.59 96 HIS A N 1
ATOM 755 C CA . HIS A 1 96 ? 3.125 -14.829 8.017 1.00 37.59 96 HIS A CA 1
ATOM 756 C C . HIS A 1 96 ? 2.741 -14.027 6.764 1.00 37.59 96 HIS A C 1
ATOM 758 O O . HIS A 1 96 ? 1.611 -13.569 6.648 1.00 37.59 96 HIS A O 1
ATOM 764 N N . VAL A 1 97 ? 3.686 -13.872 5.833 1.00 39.75 97 VAL A N 1
ATOM 765 C CA . VAL A 1 97 ? 3.397 -13.368 4.489 1.00 39.75 97 VAL A CA 1
ATOM 766 C C . VAL A 1 97 ? 2.835 -14.548 3.710 1.00 39.75 97 VAL A C 1
ATOM 768 O O . VAL A 1 97 ? 3.580 -15.399 3.223 1.00 39.75 97 VAL A O 1
ATOM 771 N N . THR A 1 98 ? 1.513 -14.653 3.670 1.00 38.72 98 THR A N 1
ATOM 772 C CA . THR A 1 98 ? 0.815 -15.495 2.702 1.00 38.72 98 THR A CA 1
ATOM 773 C C . THR A 1 98 ? 0.966 -14.846 1.332 1.00 38.72 98 THR A C 1
ATOM 775 O O . THR A 1 98 ? 0.576 -13.703 1.123 1.00 38.72 98 THR A O 1
ATOM 778 N N . VAL A 1 99 ? 1.619 -15.551 0.410 1.00 37.62 99 VAL A N 1
ATOM 779 C CA . VAL A 1 99 ? 1.716 -15.142 -0.993 1.00 37.62 99 VAL A CA 1
ATOM 780 C C . VAL A 1 99 ? 0.485 -15.705 -1.694 1.00 37.62 99 VAL A C 1
ATOM 782 O O . VAL A 1 99 ? 0.538 -16.808 -2.230 1.00 37.62 99 VAL A O 1
ATOM 785 N N . ASP A 1 100 ? -0.628 -14.979 -1.629 1.00 39.31 100 ASP A N 1
ATOM 786 C CA . ASP A 1 100 ? -1.822 -15.307 -2.408 1.00 39.31 100 ASP A CA 1
ATOM 787 C C . ASP A 1 100 ? -1.762 -14.661 -3.797 1.00 39.31 100 ASP A C 1
ATOM 789 O O . ASP A 1 100 ? -1.189 -13.582 -3.996 1.00 39.31 100 ASP A O 1
ATOM 793 N N . ALA A 1 101 ? -2.326 -15.364 -4.783 1.00 38.31 101 ALA A N 1
ATOM 794 C CA . ALA A 1 101 ? -2.455 -14.865 -6.144 1.00 38.31 101 ALA A CA 1
ATOM 795 C C . ALA A 1 101 ? -3.282 -13.571 -6.146 1.00 38.31 101 ALA A C 1
ATOM 797 O O . ALA A 1 101 ? -4.258 -13.435 -5.410 1.00 38.31 101 ALA A O 1
ATOM 798 N N . VAL A 1 102 ? -2.853 -12.607 -6.962 1.00 46.47 102 VAL A N 1
ATOM 799 C CA . VAL A 1 102 ? -3.511 -11.309 -7.127 1.00 46.47 102 VAL A CA 1
ATOM 800 C C . VAL A 1 102 ? -4.872 -11.538 -7.772 1.00 46.47 102 VAL A C 1
ATOM 802 O O . VAL A 1 102 ? -4.969 -11.518 -8.990 1.00 46.47 102 VAL A O 1
ATOM 805 N N . ASP A 1 103 ? -5.901 -11.734 -6.956 1.00 46.66 103 ASP A N 1
ATOM 806 C CA . ASP A 1 103 ? -7.279 -11.544 -7.380 1.00 46.66 103 ASP A CA 1
ATOM 807 C C . ASP A 1 103 ? -8.010 -10.616 -6.410 1.00 46.66 103 ASP A C 1
ATOM 809 O O . ASP A 1 103 ? -7.934 -10.732 -5.186 1.00 46.66 103 ASP A O 1
ATOM 813 N N . ASP A 1 104 ? -8.645 -9.645 -7.053 1.00 48.06 104 ASP A N 1
ATOM 814 C CA . ASP A 1 104 ? -9.549 -8.611 -6.581 1.00 48.06 104 ASP A CA 1
ATOM 815 C C . ASP A 1 104 ? -9.066 -7.517 -5.603 1.00 48.06 104 ASP A C 1
ATOM 817 O O . ASP A 1 104 ? -8.312 -7.705 -4.648 1.00 48.06 104 ASP A O 1
ATOM 821 N N . VAL A 1 105 ? -9.620 -6.328 -5.866 1.00 50.78 105 VAL A N 1
ATOM 822 C CA . VAL A 1 105 ? -9.798 -5.144 -4.998 1.00 50.78 105 VAL A CA 1
ATOM 823 C C . VAL A 1 105 ? -8.810 -3.971 -5.111 1.00 50.78 105 VAL A C 1
ATOM 825 O O . VAL A 1 105 ? -9.202 -2.854 -4.780 1.00 50.78 105 VAL A O 1
ATOM 828 N N . LEU A 1 106 ? -7.596 -4.102 -5.649 1.00 55.66 106 LEU A N 1
ATOM 829 C CA . LEU A 1 106 ? -6.747 -2.910 -5.851 1.00 55.66 106 LEU A CA 1
ATOM 830 C C . LEU A 1 106 ? -6.806 -2.459 -7.314 1.00 55.66 106 LEU A C 1
ATOM 832 O O . LEU A 1 106 ? -6.534 -3.288 -8.185 1.00 55.66 106 LEU A O 1
ATOM 836 N N . PRO A 1 107 ? -7.087 -1.173 -7.615 1.00 57.28 107 PRO A N 1
ATOM 837 C CA . PRO A 1 107 ? -6.879 -0.600 -8.941 1.00 57.28 107 PRO A CA 1
ATOM 838 C C . PRO A 1 107 ? -5.370 -0.471 -9.178 1.00 57.28 107 PRO A C 1
ATOM 840 O O . PRO A 1 107 ? -4.804 0.619 -9.256 1.00 57.28 107 PRO A O 1
ATOM 843 N N . LEU A 1 108 ? -4.686 -1.612 -9.208 1.00 60.09 108 LEU A N 1
ATOM 844 C CA . LEU A 1 108 ? -3.323 -1.683 -9.671 1.00 60.09 108 LEU A CA 1
ATOM 845 C C . LEU A 1 108 ? -3.350 -1.281 -11.151 1.00 60.09 108 LEU A C 1
ATOM 847 O O . LEU A 1 108 ? -4.293 -1.638 -11.864 1.00 60.09 108 LEU A O 1
ATOM 851 N N . PRO A 1 109 ? -2.336 -0.545 -11.635 1.00 65.19 109 PRO A N 1
ATOM 852 C CA . PRO A 1 109 ? -2.135 -0.409 -13.072 1.00 65.19 109 PRO A CA 1
ATOM 853 C C . PRO A 1 109 ? -2.140 -1.790 -13.735 1.00 65.19 109 PRO A C 1
ATOM 855 O O . PRO A 1 109 ? -1.931 -2.797 -13.058 1.00 65.19 109 PRO A O 1
ATOM 858 N N . ASP A 1 110 ? -2.346 -1.857 -15.052 1.00 71.12 110 ASP A N 1
ATOM 859 C CA . ASP A 1 110 ? -2.239 -3.116 -15.800 1.00 71.12 110 ASP A CA 1
ATOM 860 C C . ASP A 1 110 ? -0.778 -3.607 -15.814 1.00 71.12 110 ASP A C 1
ATOM 862 O O . ASP A 1 110 ? -0.010 -3.446 -16.769 1.00 71.12 110 ASP A O 1
ATOM 866 N N . LEU A 1 111 ? -0.373 -4.163 -14.674 1.00 72.81 111 LEU A N 1
ATOM 867 C CA . LEU A 1 111 ? 0.956 -4.669 -14.405 1.00 72.81 111 LEU A CA 1
ATOM 868 C C . LEU A 1 111 ? 1.219 -5.883 -15.281 1.00 72.81 111 LEU A C 1
ATOM 870 O O . LEU A 1 111 ? 2.351 -6.060 -15.706 1.00 72.81 111 LEU A O 1
ATOM 874 N N . ALA A 1 112 ? 0.195 -6.678 -15.606 1.00 73.25 112 ALA A N 1
ATOM 875 C CA . ALA A 1 112 ? 0.329 -7.830 -16.486 1.00 73.25 112 ALA A CA 1
ATOM 876 C C . ALA A 1 112 ? 0.784 -7.403 -17.889 1.00 73.25 112 ALA A C 1
ATOM 878 O O . ALA A 1 112 ? 1.794 -7.905 -18.396 1.00 73.25 112 ALA A O 1
ATOM 879 N N . GLN A 1 113 ? 0.105 -6.420 -18.488 1.00 75.06 113 GLN A N 1
ATOM 880 C CA . GLN A 1 113 ? 0.493 -5.894 -19.792 1.00 75.06 113 GLN A CA 1
ATOM 881 C C . GLN A 1 113 ? 1.882 -5.255 -19.738 1.00 75.06 113 GLN A C 1
ATOM 883 O O . GLN A 1 113 ? 2.729 -5.566 -20.577 1.00 75.06 113 GLN A O 1
ATOM 888 N N . LEU A 1 114 ? 2.162 -4.415 -18.740 1.00 77.06 114 LEU A N 1
ATOM 889 C CA . LEU A 1 114 ? 3.470 -3.774 -18.590 1.00 77.06 114 LEU A CA 1
ATOM 890 C C . LEU A 1 114 ? 4.598 -4.797 -18.383 1.00 77.06 114 LEU A C 1
ATOM 892 O O . LEU A 1 114 ? 5.710 -4.619 -18.882 1.00 77.06 114 LEU A O 1
ATOM 896 N N . TRP A 1 115 ? 4.300 -5.901 -17.696 1.00 78.50 115 TRP A N 1
ATOM 897 C CA . TRP A 1 115 ? 5.256 -6.962 -17.426 1.00 78.50 115 TRP A CA 1
ATOM 898 C C . TRP A 1 115 ? 5.583 -7.791 -18.670 1.00 78.50 115 TRP A C 1
ATOM 900 O O . TRP A 1 115 ? 6.754 -8.116 -18.883 1.00 78.50 115 TRP A O 1
ATOM 910 N N . SER A 1 116 ? 4.582 -8.073 -19.510 1.00 78.94 116 SER A N 1
ATOM 911 C CA . SER A 1 116 ? 4.732 -8.836 -20.760 1.00 78.94 116 SER A CA 1
ATOM 912 C C . SER A 1 116 ? 5.535 -8.121 -21.855 1.00 78.94 116 SER A C 1
ATOM 914 O O . SER A 1 116 ? 5.998 -8.762 -22.798 1.00 78.94 116 SER A O 1
ATOM 916 N N . ARG A 1 117 ? 5.736 -6.802 -21.743 1.00 81.38 117 ARG A N 1
ATOM 917 C CA . ARG A 1 117 ? 6.491 -6.016 -22.729 1.00 81.38 117 ARG A CA 1
ATOM 918 C C . ARG A 1 117 ? 7.985 -6.329 -22.639 1.00 81.38 117 ARG A C 1
ATOM 920 O O . ARG A 1 117 ? 8.651 -5.931 -21.684 1.00 81.38 117 ARG A O 1
ATOM 927 N N . VAL A 1 118 ? 8.523 -6.998 -23.655 1.00 78.19 118 VAL A N 1
ATOM 928 C CA . VAL A 1 118 ? 9.968 -7.216 -23.811 1.00 78.19 118 VAL A CA 1
ATOM 929 C C . VAL A 1 118 ? 10.527 -6.100 -24.701 1.00 78.19 118 VAL A C 1
ATOM 931 O O . VAL A 1 118 ? 10.152 -6.035 -25.873 1.00 78.19 118 VAL A O 1
ATOM 934 N N . PRO A 1 119 ? 11.366 -5.188 -24.176 1.00 79.00 119 PRO A N 1
ATOM 935 C CA . PRO A 1 119 ? 11.955 -4.128 -24.988 1.00 79.00 119 PRO A CA 1
ATOM 936 C C . PRO A 1 119 ? 12.993 -4.722 -25.944 1.00 79.00 119 PRO A C 1
ATOM 938 O O . PRO A 1 119 ? 13.648 -5.713 -25.619 1.00 79.00 119 PRO A O 1
ATOM 941 N N . ASN A 1 120 ? 13.175 -4.103 -27.112 1.00 77.12 120 ASN A N 1
ATOM 942 C CA . ASN A 1 120 ? 14.261 -4.492 -28.006 1.00 77.12 120 ASN A CA 1
ATOM 943 C C . ASN A 1 120 ? 15.597 -3.978 -27.425 1.00 77.12 120 ASN A C 1
ATOM 945 O O . ASN A 1 120 ? 15.772 -2.761 -27.343 1.00 77.12 120 ASN A O 1
ATOM 949 N N . PRO A 1 121 ? 16.548 -4.851 -27.036 1.00 72.25 121 PRO A N 1
ATOM 950 C CA . PRO A 1 121 ? 17.784 -4.429 -26.374 1.00 72.25 121 PRO A CA 1
ATOM 951 C C . PRO A 1 121 ? 18.693 -3.572 -27.264 1.00 72.25 121 PRO A C 1
ATOM 953 O O . PRO A 1 121 ? 19.522 -2.828 -26.749 1.00 72.25 121 PRO A O 1
ATOM 956 N N . THR A 1 122 ? 18.540 -3.641 -28.591 1.00 78.12 122 THR A N 1
ATOM 957 C CA . THR A 1 122 ? 19.313 -2.814 -29.530 1.00 78.12 122 THR A CA 1
ATOM 958 C C . THR A 1 122 ? 18.668 -1.458 -29.816 1.00 78.12 122 THR A C 1
ATOM 960 O O . THR A 1 122 ? 19.268 -0.644 -30.512 1.00 78.12 122 THR A O 1
ATOM 963 N N . ASP A 1 123 ? 17.454 -1.211 -29.314 1.00 85.44 123 ASP A N 1
ATOM 964 C CA . ASP A 1 123 ? 16.746 0.057 -29.478 1.00 85.44 123 ASP A CA 1
ATOM 965 C C . ASP A 1 123 ? 16.682 0.825 -28.142 1.00 85.44 123 ASP A C 1
ATOM 967 O O . ASP A 1 123 ? 15.811 0.562 -27.302 1.00 85.44 123 ASP A O 1
ATOM 971 N N . PRO A 1 124 ? 17.573 1.811 -27.927 1.00 85.75 124 PRO A N 1
ATOM 972 C CA . PRO A 1 124 ? 17.586 2.582 -26.689 1.00 85.75 124 PRO A CA 1
ATOM 973 C C . PRO A 1 124 ? 16.305 3.407 -26.487 1.00 85.75 124 PRO A C 1
ATOM 975 O O . PRO A 1 124 ? 15.947 3.689 -25.342 1.00 85.75 124 PRO A O 1
ATOM 978 N N . ALA A 1 125 ? 15.584 3.770 -27.556 1.00 88.69 125 ALA A N 1
ATOM 979 C CA . ALA A 1 125 ? 14.318 4.490 -27.438 1.00 88.69 125 ALA A CA 1
ATOM 980 C C . ALA A 1 125 ? 13.206 3.578 -26.895 1.00 88.69 125 ALA A C 1
ATOM 982 O O . ALA A 1 125 ? 12.451 3.995 -26.013 1.00 88.69 125 ALA A O 1
ATOM 983 N N . SER A 1 126 ? 13.152 2.319 -27.346 1.00 87.25 126 SER A N 1
ATOM 984 C CA . SER A 1 126 ? 12.235 1.299 -26.813 1.00 87.25 126 SER A CA 1
ATOM 985 C C . SER A 1 126 ? 12.460 1.052 -25.317 1.00 87.25 126 SER A C 1
ATOM 987 O O . SER A 1 126 ? 11.503 1.037 -24.537 1.00 87.25 126 SER A O 1
ATOM 989 N N . VAL A 1 127 ? 13.722 0.933 -24.890 1.00 87.50 127 VAL A N 1
ATOM 990 C CA . VAL A 1 127 ? 14.072 0.766 -23.468 1.00 87.50 127 VAL A CA 1
ATOM 991 C C . VAL A 1 127 ? 13.666 1.997 -22.652 1.00 87.50 127 VAL A C 1
ATOM 993 O O . VAL A 1 127 ? 13.056 1.856 -21.590 1.00 87.50 127 VAL A O 1
ATOM 996 N N . ALA A 1 128 ? 13.951 3.206 -23.145 1.00 89.75 128 ALA A N 1
ATOM 997 C CA . ALA A 1 128 ? 13.597 4.447 -22.457 1.00 89.75 128 ALA A CA 1
ATOM 998 C C . ALA A 1 128 ? 12.076 4.617 -22.290 1.00 89.75 128 ALA A C 1
ATOM 1000 O O . ALA A 1 128 ? 11.625 5.010 -21.211 1.00 89.75 128 ALA A O 1
ATOM 1001 N N . ALA A 1 129 ? 11.291 4.273 -23.318 1.00 91.12 129 ALA A N 1
ATOM 1002 C CA . ALA A 1 129 ? 9.831 4.298 -23.259 1.00 91.12 129 ALA A CA 1
ATOM 1003 C C . ALA A 1 129 ? 9.290 3.321 -22.203 1.00 91.12 129 ALA A C 1
ATOM 1005 O O . ALA A 1 129 ? 8.484 3.708 -21.358 1.00 91.12 129 ALA A O 1
ATOM 1006 N N . LEU A 1 130 ? 9.801 2.084 -22.168 1.00 90.00 130 LEU A N 1
ATOM 1007 C CA . LEU A 1 130 ? 9.393 1.111 -21.153 1.00 90.00 130 LEU A CA 1
ATO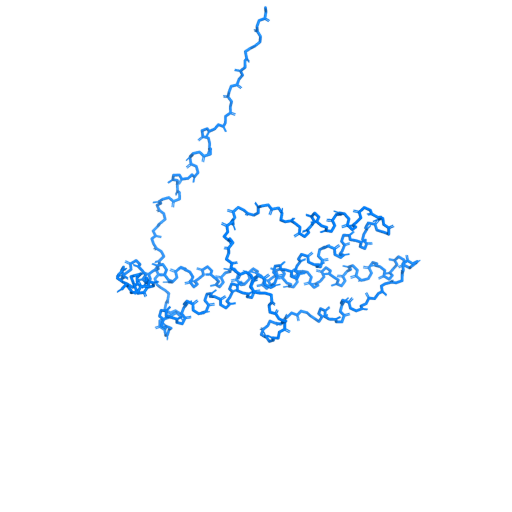M 1008 C C . LEU A 1 130 ? 9.761 1.567 -19.732 1.00 90.00 130 LEU A C 1
ATOM 1010 O O . LEU A 1 130 ? 8.970 1.404 -18.806 1.00 90.00 130 LEU A O 1
ATOM 1014 N N . VAL A 1 131 ? 10.943 2.157 -19.540 1.00 91.44 131 VAL A N 1
ATOM 1015 C CA . VAL A 1 131 ? 11.350 2.709 -18.237 1.00 91.44 131 VAL A CA 1
ATOM 1016 C C . VAL A 1 131 ? 10.429 3.853 -17.798 1.00 91.44 131 VAL A C 1
ATOM 1018 O O . VAL A 1 131 ? 10.133 3.962 -16.606 1.00 91.44 131 VAL A O 1
ATOM 1021 N N . ALA A 1 132 ? 9.975 4.702 -18.723 1.00 92.75 132 ALA A N 1
ATOM 1022 C CA . ALA A 1 132 ? 9.013 5.759 -18.420 1.00 92.75 132 ALA A CA 1
ATOM 1023 C C . ALA A 1 132 ? 7.672 5.175 -17.945 1.00 92.75 132 ALA A C 1
ATOM 1025 O O . ALA A 1 132 ? 7.192 5.561 -16.879 1.00 92.75 132 ALA A O 1
ATOM 1026 N N . ASP A 1 133 ? 7.135 4.182 -18.655 1.00 91.81 133 ASP A N 1
ATOM 1027 C CA . ASP A 1 133 ? 5.882 3.517 -18.278 1.00 91.81 133 ASP A CA 1
ATOM 1028 C C . ASP A 1 133 ? 5.992 2.802 -16.916 1.00 91.81 133 ASP A C 1
ATOM 1030 O O . ASP A 1 133 ? 5.113 2.933 -16.061 1.00 91.81 133 ASP A O 1
ATOM 1034 N N . LEU A 1 134 ? 7.109 2.108 -16.660 1.00 91.50 134 LEU A N 1
ATOM 1035 C CA . LEU A 1 134 ? 7.389 1.467 -15.366 1.00 91.50 134 LEU A CA 1
ATOM 1036 C C . LEU A 1 134 ? 7.441 2.473 -14.212 1.00 91.50 134 LEU A C 1
ATOM 1038 O O . LEU A 1 134 ? 6.978 2.167 -13.114 1.00 91.50 134 LEU A O 1
ATOM 1042 N N . ARG A 1 135 ? 7.971 3.679 -14.444 1.00 93.12 135 ARG A N 1
ATOM 1043 C CA . ARG A 1 135 ? 7.990 4.751 -13.437 1.00 93.12 135 ARG A CA 1
ATOM 1044 C C . ARG A 1 135 ? 6.600 5.293 -13.136 1.00 93.12 135 ARG A C 1
ATOM 1046 O O . ARG A 1 135 ? 6.313 5.576 -11.978 1.00 93.12 135 ARG A O 1
ATOM 1053 N N . VAL A 1 136 ? 5.742 5.422 -14.147 1.00 92.31 136 VAL A N 1
ATOM 1054 C CA . VAL A 1 136 ? 4.347 5.836 -13.940 1.00 92.31 136 VAL A CA 1
ATOM 1055 C C . VAL A 1 136 ? 3.620 4.814 -13.063 1.00 92.31 136 VAL A C 1
ATOM 1057 O O . VAL A 1 136 ? 2.998 5.198 -12.072 1.00 92.31 136 VAL A O 1
ATOM 1060 N N . ALA A 1 137 ? 3.766 3.521 -13.361 1.00 90.88 137 ALA A N 1
ATOM 1061 C CA . ALA A 1 137 ? 3.174 2.456 -12.552 1.00 90.88 137 ALA A CA 1
ATOM 1062 C C . ALA A 1 137 ? 3.733 2.422 -11.114 1.00 90.88 137 ALA A C 1
ATOM 1064 O O . ALA A 1 137 ? 2.976 2.285 -10.151 1.00 90.88 137 ALA A O 1
ATOM 1065 N N . GLU A 1 138 ? 5.049 2.593 -10.942 1.00 92.19 138 GLU A N 1
ATOM 1066 C CA . GLU A 1 138 ? 5.690 2.644 -9.619 1.00 92.19 138 GLU A CA 1
ATOM 1067 C C . GLU A 1 138 ? 5.178 3.823 -8.780 1.00 92.19 138 GLU A C 1
ATOM 1069 O O . GLU A 1 138 ? 4.892 3.658 -7.589 1.00 92.19 138 GLU A O 1
ATOM 1074 N N . GLN A 1 139 ? 4.975 4.984 -9.406 1.00 91.62 139 GLN A N 1
ATOM 1075 C CA . GLN A 1 139 ? 4.421 6.159 -8.743 1.00 91.62 139 GLN A CA 1
ATOM 1076 C C . GLN A 1 139 ? 2.967 5.930 -8.307 1.00 91.62 139 GLN A C 1
ATOM 1078 O O . GLN A 1 139 ? 2.608 6.284 -7.185 1.00 91.62 139 GLN A O 1
ATOM 1083 N N . GLN A 1 140 ? 2.141 5.302 -9.147 1.00 90.69 140 GLN A N 1
ATOM 1084 C CA . GLN A 1 140 ? 0.754 4.964 -8.802 1.00 90.69 140 GLN A CA 1
ATOM 1085 C C . GLN A 1 140 ? 0.686 4.023 -7.593 1.00 90.69 140 GLN A C 1
ATOM 1087 O O . GLN A 1 140 ? -0.038 4.297 -6.637 1.00 90.69 140 GLN A O 1
ATOM 1092 N N . ILE A 1 141 ? 1.509 2.969 -7.573 1.00 89.62 141 ILE A N 1
ATOM 1093 C CA . ILE A 1 141 ? 1.609 2.058 -6.421 1.00 89.62 141 ILE A CA 1
ATOM 1094 C C . ILE A 1 141 ? 2.096 2.796 -5.168 1.00 89.62 141 ILE A C 1
ATOM 1096 O O . ILE A 1 141 ? 1.656 2.510 -4.057 1.00 89.62 141 ILE A O 1
ATOM 1100 N N . SER A 1 142 ? 2.996 3.764 -5.326 1.00 88.75 142 SER A N 1
ATOM 1101 C CA . SER A 1 142 ? 3.512 4.563 -4.212 1.00 88.75 142 SER A CA 1
ATOM 1102 C C . SER A 1 142 ? 2.446 5.443 -3.563 1.00 88.75 142 SER A C 1
ATOM 1104 O O . SER A 1 142 ? 2.420 5.554 -2.334 1.00 88.75 142 SER A O 1
ATOM 1106 N N . VAL A 1 143 ? 1.574 6.051 -4.373 1.00 89.88 143 VAL A N 1
ATOM 1107 C CA . VAL A 1 143 ? 0.414 6.818 -3.897 1.00 89.88 143 VAL A CA 1
ATOM 1108 C C . VAL A 1 143 ? -0.542 5.895 -3.149 1.00 89.88 143 VAL A C 1
ATOM 1110 O O . VAL A 1 143 ? -0.800 6.124 -1.970 1.00 89.88 143 VAL A O 1
ATOM 1113 N N . LEU A 1 144 ? -0.942 4.791 -3.781 1.00 87.94 144 LEU A N 1
ATOM 1114 C CA . LEU A 1 144 ? -1.837 3.795 -3.197 1.00 87.94 144 LEU A CA 1
ATOM 1115 C C . LEU A 1 144 ? -1.327 3.262 -1.853 1.00 87.94 144 LEU A C 1
ATOM 1117 O O . LEU A 1 144 ? -2.059 3.205 -0.871 1.00 87.94 144 LEU A O 1
ATOM 1121 N N . ARG A 1 145 ? -0.038 2.923 -1.769 1.00 90.00 145 ARG A N 1
ATOM 1122 C CA . ARG A 1 145 ? 0.574 2.469 -0.517 1.00 90.00 145 ARG A CA 1
ATOM 1123 C C . ARG A 1 145 ? 0.512 3.536 0.578 1.00 90.00 145 ARG A C 1
ATOM 1125 O O . ARG A 1 145 ? 0.346 3.202 1.745 1.00 90.00 145 ARG A O 1
ATOM 1132 N N . SER A 1 146 ? 0.660 4.809 0.219 1.00 88.94 146 SER A N 1
ATOM 1133 C CA . SER A 1 146 ? 0.579 5.906 1.191 1.00 88.94 146 SER A CA 1
ATOM 1134 C C . SER A 1 146 ? -0.840 6.039 1.751 1.00 88.94 146 SER A C 1
ATOM 1136 O O . SER A 1 146 ? -1.002 6.199 2.957 1.00 88.94 146 SER A O 1
ATOM 1138 N N . GLU A 1 147 ? -1.862 5.890 0.905 1.00 89.56 147 GLU A N 1
ATOM 1139 C CA . GLU A 1 147 ? -3.268 5.841 1.329 1.00 89.56 147 GLU A CA 1
ATOM 1140 C C . GLU A 1 147 ? -3.548 4.627 2.226 1.00 89.56 147 GLU A C 1
ATOM 1142 O O . GLU A 1 147 ? -4.180 4.763 3.273 1.00 89.56 147 GLU A O 1
ATOM 1147 N N . LEU A 1 148 ? -3.011 3.452 1.877 1.00 89.50 148 LEU A N 1
ATOM 1148 C CA . LEU A 1 148 ? -3.117 2.249 2.708 1.00 89.50 148 LEU A CA 1
ATOM 1149 C C . LEU A 1 148 ? -2.490 2.457 4.090 1.00 89.50 148 LEU A C 1
ATOM 1151 O O . LEU A 1 148 ? -3.118 2.110 5.086 1.00 89.50 148 LEU A O 1
ATOM 1155 N N . PHE A 1 149 ? -1.303 3.067 4.179 1.00 90.19 149 PHE A N 1
ATOM 1156 C CA . PHE A 1 149 ? -0.686 3.386 5.471 1.00 90.19 149 PHE A CA 1
ATOM 1157 C C . PHE A 1 149 ? -1.549 4.330 6.312 1.00 90.19 149 PHE A C 1
ATOM 1159 O O . PHE A 1 149 ? -1.749 4.057 7.493 1.00 90.19 149 PHE A O 1
ATOM 1166 N N . LEU A 1 150 ? -2.108 5.387 5.713 1.00 89.88 150 LEU A N 1
ATOM 1167 C CA . LEU A 1 150 ? -3.009 6.305 6.420 1.00 89.88 150 LEU A CA 1
ATOM 1168 C C . LEU A 1 150 ? -4.244 5.578 6.965 1.00 89.88 150 LEU A C 1
ATOM 1170 O O . LEU A 1 150 ? -4.627 5.787 8.117 1.00 89.88 150 LEU A O 1
ATOM 1174 N N . ASN A 1 151 ? -4.828 4.681 6.171 1.00 90.31 151 ASN A N 1
ATOM 1175 C CA . ASN A 1 151 ? -5.977 3.884 6.591 1.00 90.31 151 ASN A CA 1
ATOM 1176 C C . ASN A 1 151 ? -5.605 2.893 7.707 1.00 90.31 151 ASN A C 1
ATOM 1178 O O . ASN A 1 151 ? -6.327 2.783 8.696 1.00 90.31 151 ASN A O 1
ATOM 1182 N N . ILE A 1 152 ? -4.464 2.201 7.601 1.00 90.38 152 ILE A N 1
ATOM 1183 C CA . ILE A 1 152 ? -3.960 1.297 8.652 1.00 90.38 152 ILE A CA 1
ATOM 1184 C C . ILE A 1 152 ? -3.744 2.058 9.961 1.00 90.38 152 ILE A C 1
ATOM 1186 O O . ILE A 1 152 ? -4.125 1.561 11.027 1.00 90.38 152 ILE A O 1
ATOM 1190 N N . ASP A 1 153 ? -3.152 3.250 9.894 1.00 91.38 153 ASP A N 1
ATOM 1191 C CA . ASP A 1 153 ? -2.895 4.091 11.061 1.00 91.38 153 ASP A CA 1
ATOM 1192 C C . ASP A 1 153 ? -4.204 4.552 11.713 1.00 91.38 153 ASP A C 1
ATOM 1194 O O . ASP A 1 153 ? -4.331 4.452 12.935 1.00 91.38 153 ASP A O 1
ATOM 1198 N N . ALA A 1 154 ? -5.204 4.963 10.925 1.00 90.94 154 ALA A N 1
ATOM 1199 C CA . ALA A 1 154 ? -6.521 5.356 11.429 1.00 90.94 154 ALA A CA 1
ATOM 1200 C C . ALA A 1 154 ? -7.229 4.200 12.158 1.00 90.94 154 ALA A C 1
ATOM 1202 O O . ALA A 1 154 ? -7.654 4.343 13.305 1.00 90.94 154 ALA A O 1
ATOM 1203 N N . VAL A 1 155 ? -7.273 3.014 11.543 1.00 91.25 155 VAL A N 1
ATOM 1204 C CA . VAL A 1 155 ? -7.884 1.819 12.151 1.00 91.25 155 VAL A CA 1
ATOM 1205 C C . VAL A 1 155 ? -7.115 1.371 13.396 1.00 91.25 155 VAL A C 1
ATOM 1207 O O . VAL A 1 155 ? -7.697 0.930 14.388 1.00 91.25 155 VAL A O 1
ATOM 1210 N N . THR A 1 156 ? -5.787 1.489 13.378 1.00 93.12 156 THR A N 1
ATOM 1211 C CA . THR A 1 156 ? -4.949 1.161 14.536 1.00 93.12 156 THR A CA 1
ATOM 1212 C C . THR A 1 156 ? -5.171 2.144 15.681 1.00 93.12 156 THR A C 1
ATOM 1214 O O . THR A 1 156 ? -5.260 1.711 16.831 1.00 93.12 156 THR A O 1
ATOM 1217 N N . ALA A 1 157 ? -5.295 3.440 15.389 1.00 92.00 157 ALA A N 1
ATOM 1218 C CA . ALA A 1 157 ? -5.610 4.463 16.377 1.00 92.00 157 ALA A CA 1
ATOM 1219 C C . ALA A 1 157 ? -6.975 4.206 17.030 1.00 92.00 157 ALA A C 1
ATOM 1221 O O . ALA A 1 157 ? -7.067 4.240 18.255 1.00 92.00 157 ALA A O 1
ATOM 1222 N N . GLU A 1 158 ? -7.987 3.846 16.239 1.00 93.44 158 GLU A N 1
ATOM 1223 C CA . GLU A 1 158 ? -9.317 3.489 16.739 1.00 93.44 158 GLU A CA 1
ATOM 1224 C C . GLU A 1 158 ? -9.278 2.251 17.649 1.00 93.44 158 GLU A C 1
ATOM 1226 O O . GLU A 1 158 ? -9.839 2.247 18.745 1.00 93.44 158 GLU A O 1
ATOM 1231 N N . LEU A 1 159 ? -8.551 1.200 17.256 1.00 92.44 159 LEU A N 1
ATOM 1232 C CA . LEU A 1 159 ? -8.365 0.025 18.111 1.00 92.44 159 LEU A CA 1
ATOM 1233 C C . LEU A 1 159 ? -7.693 0.388 19.442 1.00 92.44 159 LEU A C 1
ATOM 1235 O O . LEU A 1 159 ? -8.098 -0.115 20.490 1.00 92.44 159 LEU A O 1
ATOM 1239 N N . ILE A 1 160 ? -6.683 1.263 19.416 1.00 92.50 160 ILE A N 1
ATOM 1240 C CA . ILE A 1 160 ? -6.021 1.750 20.633 1.00 92.50 160 ILE A CA 1
ATOM 1241 C C . ILE A 1 160 ? -7.001 2.548 21.498 1.00 92.50 160 ILE A C 1
ATOM 1243 O O . ILE A 1 160 ? -7.022 2.324 22.707 1.00 92.50 160 ILE A O 1
ATOM 1247 N N . ALA A 1 161 ? -7.818 3.425 20.908 1.00 92.19 161 ALA A N 1
ATOM 1248 C CA . ALA A 1 161 ? -8.827 4.201 21.626 1.00 92.19 161 ALA A CA 1
ATOM 1249 C C . ALA A 1 161 ? -9.823 3.281 22.351 1.00 92.19 161 ALA A C 1
ATOM 1251 O O . ALA A 1 161 ? -10.002 3.388 23.562 1.00 92.19 161 ALA A O 1
ATOM 1252 N N . ARG A 1 162 ? -10.363 2.270 21.657 1.00 92.44 162 ARG A N 1
ATOM 1253 C CA . ARG A 1 162 ? -11.294 1.299 22.259 1.00 92.44 162 ARG A CA 1
ATOM 1254 C C . ARG A 1 162 ? -10.664 0.461 23.365 1.00 92.44 162 ARG A C 1
ATOM 1256 O O . ARG A 1 162 ? -11.323 0.173 24.362 1.00 92.44 162 ARG A O 1
ATOM 1263 N N . PHE A 1 163 ? -9.402 0.056 23.215 1.00 91.00 163 PHE A N 1
ATOM 1264 C CA . PHE A 1 163 ? -8.690 -0.657 24.282 1.00 91.00 163 PHE A CA 1
ATOM 1265 C C . PHE A 1 163 ? -8.370 0.239 25.474 1.00 91.00 163 PHE A C 1
ATOM 1267 O O . PHE A 1 163 ? -8.360 -0.243 26.604 1.00 91.00 163 PHE A O 1
ATOM 1274 N N . HIS A 1 164 ? -8.094 1.517 25.232 1.00 89.44 164 HIS A N 1
ATOM 1275 C CA . HIS A 1 164 ? -7.888 2.489 26.293 1.00 89.44 164 HIS A CA 1
ATOM 1276 C C . HIS A 1 164 ? -9.181 2.706 27.092 1.00 89.44 164 HIS A C 1
ATOM 1278 O O . HIS A 1 164 ? -9.146 2.670 28.321 1.00 89.44 164 HIS A O 1
ATOM 1284 N N . ASP A 1 165 ? -10.316 2.850 26.406 1.00 90.12 165 ASP A N 1
ATOM 1285 C CA . ASP A 1 165 ? -11.619 3.075 27.037 1.00 90.12 165 ASP A CA 1
ATOM 1286 C C . ASP A 1 165 ? -12.168 1.815 27.721 1.00 90.12 165 ASP A C 1
ATOM 1288 O O . ASP A 1 165 ? -12.789 1.894 28.782 1.00 90.12 165 ASP A O 1
ATOM 1292 N N . ASN A 1 166 ? -11.903 0.632 27.157 1.00 89.62 166 ASN A N 1
ATOM 1293 C CA . ASN A 1 166 ? -12.264 -0.644 27.763 1.00 89.62 166 ASN A CA 1
ATOM 1294 C C . ASN A 1 166 ? -11.121 -1.679 27.673 1.00 89.62 166 ASN A C 1
ATOM 1296 O O . ASN A 1 166 ? -11.089 -2.514 26.759 1.00 89.62 166 ASN A O 1
ATOM 1300 N N . PRO A 1 167 ? -10.223 -1.713 28.678 1.00 87.44 167 PRO A N 1
ATOM 1301 C CA . PRO A 1 167 ? -9.074 -2.620 28.696 1.00 87.44 167 PRO A CA 1
ATOM 1302 C C . PRO A 1 167 ? -9.434 -4.110 28.672 1.00 87.44 167 PRO A C 1
ATOM 1304 O O . PRO A 1 167 ? -8.644 -4.933 28.208 1.00 87.44 167 PRO A O 1
ATOM 1307 N N . SER A 1 168 ? -10.632 -4.484 29.138 1.00 86.75 168 SER A N 1
ATOM 1308 C CA . SER A 1 168 ? -11.068 -5.887 29.160 1.00 86.75 168 SER A CA 1
ATOM 1309 C C . SER A 1 168 ? -11.207 -6.491 27.755 1.00 86.75 168 SER A C 1
ATOM 1311 O O . SER A 1 168 ? -11.021 -7.696 27.582 1.00 86.75 168 SER A O 1
ATOM 1313 N N . LEU A 1 169 ? -11.418 -5.657 26.727 1.00 83.88 169 LEU A N 1
ATOM 1314 C CA . LEU A 1 169 ? -11.494 -6.079 25.324 1.00 83.88 169 LEU A CA 1
ATOM 1315 C C . LEU A 1 169 ? -10.181 -6.687 24.804 1.00 83.88 169 LEU A C 1
ATOM 1317 O O . LEU A 1 169 ? -10.199 -7.483 23.861 1.00 83.88 169 LEU A O 1
ATOM 1321 N N . ALA A 1 170 ? -9.043 -6.350 25.418 1.00 77.69 170 ALA A N 1
ATOM 1322 C CA . ALA A 1 170 ? -7.753 -6.946 25.079 1.00 77.69 170 ALA A CA 1
ATOM 1323 C C . ALA A 1 170 ? -7.662 -8.421 25.510 1.00 77.69 170 ALA A C 1
ATOM 1325 O O . ALA A 1 170 ? -6.975 -9.213 24.867 1.00 77.69 170 ALA A O 1
ATOM 1326 N N . LEU A 1 171 ? -8.392 -8.813 26.560 1.00 79.62 171 LEU A N 1
ATOM 1327 C CA . LEU A 1 171 ? -8.374 -10.177 27.096 1.00 79.62 171 LEU A CA 1
ATOM 1328 C C . LEU A 1 171 ? -9.121 -11.173 26.200 1.00 79.62 171 LEU A C 1
ATOM 1330 O O . LEU A 1 171 ? -8.832 -12.365 26.241 1.00 79.62 171 LEU A O 1
ATOM 1334 N N . VAL A 1 172 ? -10.034 -10.690 25.350 1.00 75.75 172 VAL A N 1
ATOM 1335 C CA . VAL A 1 172 ? -10.789 -11.514 24.387 1.00 75.75 172 VAL A CA 1
ATOM 1336 C C . VAL A 1 172 ? -9.874 -12.136 23.323 1.00 75.75 172 VAL A C 1
ATOM 1338 O O . VAL A 1 172 ? -10.200 -13.178 22.768 1.00 75.75 172 VAL A O 1
ATOM 1341 N N . ALA A 1 173 ? -8.709 -11.535 23.062 1.00 69.00 173 ALA A N 1
ATOM 1342 C CA . ALA A 1 173 ? -7.752 -12.028 22.071 1.00 69.00 173 ALA A CA 1
ATOM 1343 C C . ALA A 1 173 ? -6.845 -13.166 22.585 1.00 69.00 173 ALA A C 1
ATOM 1345 O O . ALA A 1 173 ? -6.044 -13.699 21.817 1.00 69.00 173 ALA A O 1
ATOM 1346 N N . LEU A 1 174 ? -6.924 -13.528 23.871 1.00 72.31 174 LEU A N 1
ATOM 1347 C CA . LEU A 1 174 ? -6.114 -14.602 24.447 1.00 72.31 174 LEU A CA 1
ATOM 1348 C C . LEU A 1 174 ? -6.817 -15.959 24.268 1.00 72.31 174 LEU A C 1
ATOM 1350 O O . LEU A 1 174 ? -8.019 -16.055 24.528 1.00 72.31 174 LEU A O 1
ATOM 1354 N N . PRO A 1 175 ? -6.098 -17.030 23.876 1.00 62.91 175 PRO A N 1
ATOM 1355 C CA . PRO A 1 175 ? -6.678 -18.366 23.838 1.00 62.91 175 PRO A CA 1
ATOM 1356 C C . PRO A 1 175 ? -7.155 -18.757 25.241 1.00 62.91 175 PRO A C 1
ATOM 1358 O O . PRO A 1 175 ? -6.401 -18.662 26.214 1.00 62.91 175 PRO A O 1
ATOM 1361 N N . ARG A 1 176 ? -8.420 -19.179 25.351 1.00 64.12 176 ARG A N 1
ATOM 1362 C CA . ARG A 1 176 ? -8.964 -19.721 26.602 1.00 64.12 176 ARG A CA 1
ATOM 1363 C C . ARG A 1 176 ? -8.252 -21.046 26.884 1.00 64.12 176 ARG A C 1
ATOM 1365 O O . ARG A 1 176 ? -8.251 -21.923 26.024 1.00 64.12 176 ARG A O 1
ATOM 1372 N N . ARG A 1 177 ? -7.586 -21.129 28.037 1.00 46.78 177 ARG A N 1
ATOM 1373 C CA . ARG A 1 177 ? -6.958 -22.361 28.533 1.00 46.78 177 ARG A CA 1
ATOM 1374 C C . ARG A 1 177 ? -8.001 -23.356 29.011 1.00 46.78 177 ARG A C 1
ATOM 1376 O O . ARG A 1 177 ? -9.035 -22.888 29.537 1.00 46.78 177 ARG A O 1
#

Secondary structure (DSSP, 8-state):
-PPPPP---SHHHHHHHHHGGGPPPPPP-GGGTTS-HHHHHHHHHHHHHHHHHHHHHHHHHHHHHHHHHH-S-THHHHHHHHHHS----S-------------SS-----HHHHHH----TT-HHHHHHHHHHHHHHHHHHHHHHHHHHHHHHHHHHHHHHHHHH-GGGGGGGSPP-

Organism: NCBI:txid449393

Foldseek 3Di:
DDDDDDDDDPVVVVVVVVVVPDDPQFAADPVCVPPDLVRLVVVLVVLVLVLVVLVVLLLVLVLVLVDLVVAPDPVSVVVNVVSVDDPPPVDPDPDDNDPDDDDDDDPQPPVVVLVPDDFDSVDVVSSVVSSVVSVVNSVVSVVVSVVSVVVSVNSVSNSRNVCVVPVVVVVVPDDDD

Radius of gyration: 22.93 Å; chains: 1; bounding box: 74×34×59 Å

InterPro domains:
  IPR055209 RsiG-like domain [PF22802] (30-71)

Sequence (177 aa):
MLDPQMPHSDASRRSVRSSRAKAPAPKSDAAFDHLSLDDLRAMRLTLTDQETRASYWRRILQARIDLLKAGDDQGVVRNLSRVLTDEPSAHRRLAHVTVDAVDDVLPLPDLAQLWSRVPNPTDPASVAALVADLRVAEQQISVLRSELFLNIDAVTAELIARFHDNPSLALVALPRR

pLDDT: mean 72.51, std 19.11, range [37.59, 93.44]